Protein AF-A0A5N6BMU9-F1 (afdb_monomer)

Structure (mmCIF, N/CA/C/O backbone):
data_AF-A0A5N6BMU9-F1
#
_entry.id   AF-A0A5N6BMU9-F1
#
loop_
_atom_site.group_PDB
_atom_site.id
_atom_site.type_symbol
_atom_site.label_atom_id
_atom_site.label_alt_id
_atom_site.label_comp_id
_atom_site.label_asym_id
_atom_site.label_entity_id
_atom_site.label_seq_id
_atom_site.pdbx_PDB_ins_code
_atom_site.Cartn_x
_atom_site.Cartn_y
_atom_site.Cartn_z
_atom_site.occupancy
_atom_site.B_iso_or_equiv
_atom_site.auth_seq_id
_atom_site.auth_comp_id
_atom_site.auth_asym_id
_atom_site.auth_atom_id
_atom_site.pdbx_PDB_model_num
ATOM 1 N N . MET A 1 1 ? 10.628 -3.987 -2.756 1.00 42.34 1 MET A N 1
ATOM 2 C CA . MET A 1 1 ? 9.535 -4.821 -2.210 1.00 42.34 1 MET A CA 1
ATOM 3 C C . MET A 1 1 ? 8.693 -3.934 -1.320 1.00 42.34 1 MET A C 1
ATOM 5 O O . MET A 1 1 ? 9.201 -3.514 -0.287 1.00 42.34 1 MET A O 1
ATOM 9 N N . ILE A 1 2 ? 7.465 -3.621 -1.736 1.00 39.34 2 ILE A N 1
ATOM 10 C CA . ILE A 1 2 ? 6.552 -2.827 -0.918 1.00 39.34 2 ILE A CA 1
ATOM 11 C C . ILE A 1 2 ? 5.735 -3.762 -0.036 1.00 39.34 2 ILE A C 1
ATOM 13 O O . ILE A 1 2 ? 5.091 -4.674 -0.542 1.00 39.34 2 ILE A O 1
ATOM 17 N N . ARG A 1 3 ? 5.821 -3.602 1.288 1.00 51.09 3 ARG A N 1
ATOM 18 C CA . ARG A 1 3 ? 5.030 -4.399 2.236 1.00 51.09 3 ARG A CA 1
ATOM 19 C C . ARG A 1 3 ? 4.015 -3.507 2.923 1.00 51.09 3 ARG A C 1
ATOM 21 O O . ARG A 1 3 ? 4.388 -2.634 3.699 1.00 51.09 3 ARG A O 1
ATOM 28 N N . VAL A 1 4 ? 2.740 -3.785 2.667 1.00 48.88 4 VAL A N 1
ATOM 29 C CA . VAL A 1 4 ? 1.638 -3.213 3.432 1.00 48.88 4 VAL A CA 1
ATOM 30 C C . VAL A 1 4 ? 1.514 -3.948 4.763 1.00 48.88 4 VAL A C 1
ATOM 32 O O . VAL A 1 4 ? 1.038 -5.082 4.804 1.00 48.88 4 VAL A O 1
ATOM 35 N N . LEU A 1 5 ? 1.975 -3.329 5.854 1.00 50.69 5 LEU A N 1
ATOM 36 C CA . LEU A 1 5 ? 1.850 -3.905 7.194 1.00 50.69 5 LEU A CA 1
ATOM 37 C C . LEU A 1 5 ? 0.570 -3.388 7.862 1.00 50.69 5 LEU A C 1
ATOM 39 O O . LEU A 1 5 ? 0.489 -2.231 8.267 1.00 50.69 5 LEU A O 1
ATOM 43 N N . ALA A 1 6 ? -0.431 -4.256 7.995 1.00 46.44 6 ALA A N 1
ATOM 44 C CA . ALA A 1 6 ? -1.579 -4.002 8.857 1.00 46.44 6 ALA A CA 1
ATOM 45 C C . ALA A 1 6 ? -1.196 -4.323 10.309 1.00 46.44 6 ALA A C 1
ATOM 47 O O . ALA A 1 6 ? -0.771 -5.444 10.616 1.00 46.44 6 ALA A O 1
ATOM 48 N N . ALA A 1 7 ? -1.324 -3.353 11.212 1.00 42.97 7 ALA A N 1
ATOM 49 C CA . ALA A 1 7 ? -1.094 -3.586 12.632 1.00 42.97 7 ALA A CA 1
ATOM 50 C C . ALA A 1 7 ? -2.101 -4.632 13.171 1.00 42.97 7 ALA A C 1
ATOM 52 O O . ALA A 1 7 ? -3.305 -4.499 12.973 1.00 42.97 7 ALA A O 1
ATOM 53 N N . ASN A 1 8 ? -1.586 -5.659 13.862 1.00 45.56 8 ASN A N 1
ATOM 54 C CA . ASN A 1 8 ? -2.295 -6.684 14.659 1.00 45.56 8 ASN A CA 1
ATOM 55 C C . ASN A 1 8 ? -2.948 -7.922 13.994 1.00 45.56 8 ASN A C 1
ATOM 57 O O . ASN A 1 8 ? -3.726 -8.605 14.655 1.00 45.56 8 ASN A O 1
ATOM 61 N N . ALA A 1 9 ? -2.567 -8.343 12.779 1.00 50.09 9 ALA A N 1
ATOM 62 C CA . ALA A 1 9 ? -3.043 -9.630 12.224 1.00 50.09 9 ALA A CA 1
ATOM 63 C C . ALA A 1 9 ? -2.016 -10.361 11.330 1.00 50.09 9 ALA A C 1
ATOM 65 O O . ALA A 1 9 ? -2.276 -10.614 10.157 1.00 50.09 9 ALA A O 1
ATOM 66 N N . ARG A 1 10 ? -0.831 -10.719 11.856 1.00 55.84 10 ARG A N 1
ATOM 67 C CA . ARG A 1 10 ? 0.308 -11.192 11.027 1.00 55.84 10 ARG A CA 1
ATOM 68 C C . ARG A 1 10 ? 0.028 -12.415 10.141 1.00 55.84 10 ARG A C 1
ATOM 70 O O . ARG A 1 10 ? 0.537 -12.450 9.029 1.00 55.84 10 ARG A O 1
ATOM 77 N N . ARG A 1 11 ? -0.752 -13.403 10.596 1.00 59.88 11 ARG A N 1
ATOM 78 C CA . ARG A 1 11 ? -0.968 -14.645 9.824 1.00 59.88 11 ARG A CA 1
ATOM 79 C C . ARG A 1 11 ? -1.992 -14.464 8.699 1.00 59.88 11 ARG A C 1
ATOM 81 O O . ARG A 1 11 ? -1.694 -14.757 7.550 1.00 59.88 11 ARG A O 1
ATOM 88 N N . ALA A 1 12 ? -3.148 -13.880 9.011 1.00 58.16 12 ALA A N 1
ATOM 89 C CA . ALA A 1 12 ? -4.200 -13.632 8.023 1.00 58.16 12 ALA A CA 1
ATOM 90 C C . ALA A 1 12 ? -3.826 -12.524 7.017 1.00 58.16 12 ALA A C 1
ATOM 92 O O . ALA A 1 12 ? -4.199 -12.605 5.850 1.00 58.16 12 ALA A O 1
ATOM 93 N N . ALA A 1 13 ? -3.061 -11.511 7.445 1.00 58.84 13 ALA A N 1
ATOM 94 C CA . ALA A 1 13 ? -2.545 -10.487 6.538 1.00 58.84 13 ALA A CA 1
ATOM 95 C C . ALA A 1 13 ? -1.473 -11.045 5.589 1.00 58.84 13 ALA A C 1
ATOM 97 O O . ALA A 1 13 ? -1.423 -10.622 4.440 1.00 58.84 13 ALA A O 1
ATOM 98 N N . GLY A 1 14 ? -0.650 -12.005 6.037 1.00 64.12 14 GLY A N 1
ATOM 99 C CA . GLY A 1 14 ? 0.332 -12.685 5.186 1.00 64.12 14 GLY A CA 1
ATOM 100 C C . GLY A 1 14 ? -0.328 -13.479 4.058 1.00 64.12 14 GLY A C 1
ATOM 101 O O . GLY A 1 14 ? -0.009 -13.269 2.892 1.00 64.12 14 GLY A O 1
ATOM 102 N N . GLU A 1 15 ? -1.325 -14.301 4.393 1.00 62.31 15 GLU A N 1
ATOM 103 C CA . GLU A 1 15 ? -2.073 -15.107 3.415 1.00 62.31 15 GLU A CA 1
ATOM 104 C C . GLU A 1 15 ? -2.888 -14.242 2.433 1.00 62.31 15 GLU A C 1
ATOM 106 O O . GLU A 1 15 ? -2.966 -14.551 1.243 1.00 62.31 15 GLU A O 1
ATOM 111 N N . ALA A 1 16 ? -3.475 -13.131 2.895 1.00 64.38 16 ALA A N 1
ATOM 112 C CA . ALA A 1 16 ? -4.139 -12.176 2.008 1.00 64.38 16 ALA A CA 1
ATOM 113 C C . ALA A 1 16 ? -3.132 -11.434 1.113 1.00 64.38 16 ALA A C 1
ATOM 115 O O . ALA A 1 16 ? -3.411 -11.192 -0.058 1.00 64.38 16 ALA A O 1
ATOM 116 N N . ALA A 1 17 ? -1.954 -11.083 1.637 1.00 64.38 17 ALA A N 1
ATOM 117 C CA . ALA A 1 17 ? -0.943 -10.357 0.881 1.00 64.38 17 ALA A CA 1
ATOM 118 C C . ALA A 1 17 ? -0.314 -11.199 -0.238 1.00 64.38 17 ALA A C 1
ATOM 120 O O . ALA A 1 17 ? -0.143 -10.676 -1.337 1.00 64.38 17 ALA A O 1
ATOM 121 N N . GLU A 1 18 ? -0.011 -12.476 0.015 1.00 63.97 18 GLU A N 1
ATOM 122 C CA . GLU A 1 18 ? 0.587 -13.386 -0.977 1.00 63.97 18 GLU A CA 1
ATOM 123 C C . GLU A 1 18 ? -0.381 -13.798 -2.092 1.00 63.97 18 GLU A C 1
ATOM 125 O O . GLU A 1 18 ? 0.024 -13.933 -3.250 1.00 63.97 18 GLU A O 1
ATOM 130 N N . ASN A 1 19 ? -1.662 -13.985 -1.763 1.00 67.19 19 ASN A N 1
ATOM 131 C CA . ASN A 1 19 ? -2.675 -14.394 -2.741 1.00 67.19 19 ASN A CA 1
ATOM 132 C C . ASN A 1 19 ? -3.163 -13.241 -3.626 1.00 67.19 19 ASN A C 1
ATOM 134 O O . ASN A 1 19 ? -3.816 -13.481 -4.639 1.00 67.19 19 ASN A O 1
ATOM 138 N N . LEU A 1 20 ? -2.871 -11.998 -3.241 1.00 75.44 20 LEU A N 1
ATOM 139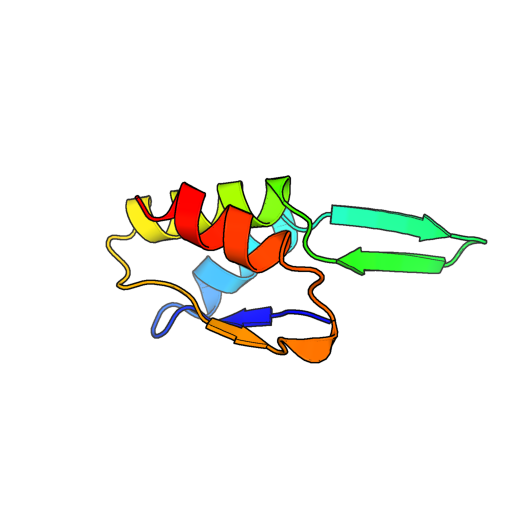 C CA . LEU A 1 20 ? -3.293 -10.804 -3.969 1.00 75.44 20 LEU A CA 1
ATOM 140 C C . LEU A 1 20 ? -2.140 -10.094 -4.683 1.00 75.44 20 LEU A C 1
ATOM 142 O O . LEU A 1 20 ? -2.424 -9.194 -5.460 1.00 75.44 20 LEU A O 1
ATOM 146 N N . ALA A 1 21 ? -0.878 -10.463 -4.442 1.00 80.50 21 ALA A N 1
ATOM 147 C CA . ALA A 1 21 ? 0.270 -9.840 -5.099 1.00 80.50 21 ALA A CA 1
ATOM 148 C C . ALA A 1 21 ? 0.299 -10.126 -6.610 1.00 80.50 21 ALA A C 1
ATOM 150 O O . ALA A 1 21 ? 0.014 -11.242 -7.057 1.00 80.50 21 ALA A O 1
ATOM 151 N N . ALA A 1 22 ? 0.696 -9.120 -7.388 1.00 82.38 22 ALA A N 1
ATOM 152 C CA . ALA A 1 22 ? 0.962 -9.269 -8.808 1.00 82.38 22 ALA A CA 1
ATOM 153 C C . ALA A 1 22 ? 2.269 -10.047 -9.024 1.00 82.38 22 ALA A C 1
ATOM 155 O O . ALA A 1 22 ? 3.243 -9.903 -8.277 1.00 82.38 22 ALA A O 1
ATOM 156 N N . ARG A 1 23 ? 2.288 -10.883 -10.066 1.00 87.00 23 ARG A N 1
ATOM 157 C CA . ARG A 1 23 ? 3.433 -11.722 -10.437 1.00 87.00 23 ARG A CA 1
ATOM 158 C C . ARG A 1 23 ? 3.788 -11.495 -11.896 1.00 87.00 23 ARG A C 1
ATOM 160 O O . ARG A 1 23 ? 2.929 -11.603 -12.766 1.00 87.00 23 ARG A O 1
ATOM 167 N N . GLN A 1 24 ? 5.060 -11.232 -12.162 1.00 85.94 24 GLN A N 1
ATOM 168 C CA . GLN A 1 24 ? 5.581 -11.038 -13.510 1.00 85.94 24 GLN A CA 1
ATOM 169 C C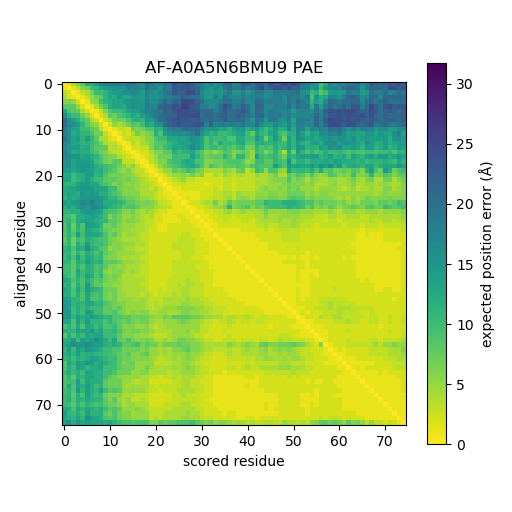 . GLN A 1 24 ? 6.823 -11.900 -13.718 1.00 85.94 24 GLN A C 1
ATOM 171 O O . GLN A 1 24 ? 7.677 -11.979 -12.840 1.00 85.94 24 GLN A O 1
ATOM 176 N N . VAL A 1 25 ? 6.944 -12.532 -14.885 1.00 92.38 25 VAL A N 1
ATOM 177 C CA . VAL A 1 25 ? 8.172 -13.228 -15.286 1.00 92.38 25 VAL A CA 1
ATOM 178 C C . VAL A 1 25 ? 8.914 -12.356 -16.292 1.00 92.38 25 VAL A C 1
ATOM 180 O O . VAL A 1 25 ? 8.395 -12.085 -17.373 1.00 92.38 25 VAL A O 1
ATOM 183 N N . ILE A 1 26 ? 10.125 -11.919 -15.943 1.00 90.81 26 ILE A N 1
ATOM 184 C CA . ILE A 1 26 ? 11.004 -11.135 -16.821 1.00 90.81 26 ILE A CA 1
ATOM 185 C C . ILE A 1 26 ? 12.300 -11.912 -17.025 1.00 90.81 26 ILE A C 1
ATOM 187 O O . ILE A 1 26 ? 13.015 -12.188 -16.065 1.00 90.81 26 ILE A O 1
ATOM 191 N N . ALA A 1 27 ? 12.595 -12.279 -18.277 1.00 93.88 27 ALA A N 1
ATOM 192 C CA . ALA A 1 27 ? 13.811 -13.009 -18.661 1.00 93.88 27 ALA A CA 1
ATOM 193 C C . ALA A 1 27 ? 14.101 -14.246 -17.777 1.00 9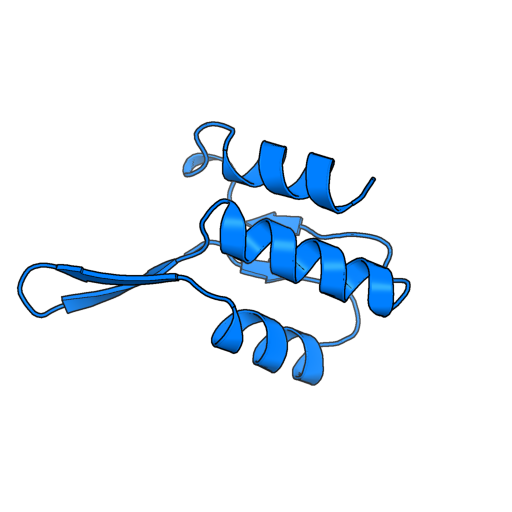3.88 27 ALA A C 1
ATOM 195 O O . ALA A 1 27 ? 15.236 -14.495 -17.384 1.00 93.88 27 ALA A O 1
ATOM 196 N N . GLY A 1 28 ? 13.056 -15.004 -17.424 1.00 94.12 28 GLY A N 1
ATOM 197 C CA . GLY A 1 28 ? 13.166 -16.196 -16.574 1.00 94.12 28 GLY A CA 1
ATOM 198 C C . GLY A 1 28 ? 13.209 -15.926 -15.064 1.00 94.12 28 GLY A C 1
ATOM 199 O O . GLY A 1 28 ? 13.208 -16.876 -14.289 1.00 94.12 28 GLY A O 1
ATOM 200 N N . THR A 1 29 ? 13.189 -14.663 -14.630 1.00 94.94 29 THR A N 1
ATOM 201 C CA . THR A 1 29 ? 13.098 -14.280 -13.212 1.00 94.94 29 THR A CA 1
ATOM 202 C C . THR A 1 29 ? 11.650 -13.994 -12.825 1.00 94.94 29 THR A C 1
ATOM 204 O O . THR A 1 29 ? 10.986 -13.192 -13.481 1.00 94.94 29 THR A O 1
ATOM 207 N N . LEU A 1 30 ? 11.167 -14.614 -11.744 1.00 92.31 30 LEU A N 1
ATOM 208 C CA . LEU A 1 30 ? 9.878 -14.280 -11.136 1.00 92.31 30 LEU A CA 1
ATOM 209 C C . LEU A 1 30 ? 10.021 -13.039 -10.245 1.00 92.31 30 LEU A C 1
ATOM 211 O O . LEU A 1 30 ? 10.827 -13.022 -9.316 1.00 92.31 30 LEU A O 1
ATOM 215 N N . LEU A 1 31 ? 9.207 -12.022 -10.512 1.00 89.44 31 LEU A N 1
ATOM 216 C CA . LEU A 1 31 ? 9.100 -10.795 -9.735 1.00 89.44 31 LEU A CA 1
ATOM 217 C C . LEU A 1 31 ? 7.702 -10.696 -9.130 1.00 89.44 31 LEU A C 1
ATOM 219 O O . LEU A 1 31 ? 6.704 -10.649 -9.852 1.00 89.44 31 LEU A O 1
ATOM 223 N N . GLU A 1 32 ? 7.637 -10.617 -7.805 1.00 88.38 32 GLU A N 1
ATOM 224 C CA . GLU A 1 32 ? 6.399 -10.349 -7.073 1.00 88.38 32 GLU A CA 1
ATOM 225 C C . GLU A 1 32 ? 6.368 -8.891 -6.613 1.00 88.38 32 GLU A C 1
ATOM 227 O O . GLU A 1 32 ? 7.338 -8.381 -6.040 1.00 88.38 32 GLU A O 1
ATOM 232 N N . HIS A 1 33 ? 5.257 -8.209 -6.870 1.00 87.31 33 HIS A N 1
ATOM 233 C CA . HIS A 1 33 ? 5.065 -6.814 -6.492 1.00 87.31 33 HIS A CA 1
ATOM 234 C C . HIS A 1 33 ? 3.589 -6.499 -6.247 1.00 87.31 33 HIS A C 1
ATOM 236 O O . HIS A 1 33 ? 2.700 -7.286 -6.563 1.00 87.31 33 HIS A O 1
ATOM 242 N N . ASP A 1 34 ? 3.338 -5.340 -5.648 1.00 91.62 34 ASP A N 1
ATOM 243 C CA . ASP A 1 34 ? 1.998 -4.776 -5.580 1.00 91.62 34 ASP A CA 1
ATOM 244 C C . ASP A 1 34 ? 1.761 -3.839 -6.764 1.00 91.62 34 ASP A C 1
ATOM 246 O O . ASP A 1 34 ? 2.651 -3.081 -7.148 1.00 91.62 34 ASP A O 1
ATOM 250 N N . ASP A 1 35 ? 0.552 -3.889 -7.312 1.00 92.56 35 ASP A N 1
ATOM 251 C CA . ASP A 1 35 ? 0.034 -2.958 -8.305 1.00 92.56 35 ASP A CA 1
ATOM 252 C C . ASP A 1 35 ? -1.262 -2.304 -7.785 1.00 92.56 35 ASP A C 1
ATOM 254 O O . ASP A 1 35 ? -1.716 -2.554 -6.664 1.00 92.56 35 ASP A O 1
ATOM 258 N N . ALA A 1 36 ? -1.877 -1.428 -8.582 1.00 94.1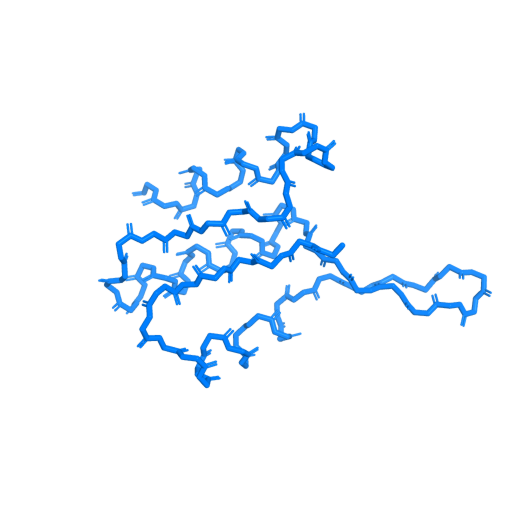9 36 ALA A N 1
ATOM 259 C CA . ALA A 1 36 ? -3.107 -0.752 -8.167 1.00 94.19 36 ALA A CA 1
ATOM 260 C C . ALA A 1 36 ? -4.253 -1.738 -7.857 1.00 94.19 36 ALA A C 1
ATOM 262 O O . ALA A 1 36 ? -5.057 -1.496 -6.952 1.00 94.19 36 ALA A O 1
ATOM 263 N N . TRP A 1 37 ? -4.327 -2.860 -8.579 1.00 93.44 37 TRP A N 1
ATOM 264 C CA . TRP A 1 37 ? -5.363 -3.866 -8.373 1.00 93.44 37 TRP A CA 1
ATOM 265 C C . TRP A 1 37 ? -5.151 -4.616 -7.054 1.00 93.44 37 TRP A C 1
ATOM 267 O O . TRP A 1 37 ? -6.087 -4.732 -6.255 1.00 93.44 37 TRP A O 1
ATOM 277 N N . SER A 1 38 ? -3.927 -5.077 -6.784 1.00 93.38 38 SER A N 1
ATOM 278 C CA . SER A 1 38 ? -3.598 -5.800 -5.555 1.00 93.38 38 SER A CA 1
ATOM 279 C C . SER A 1 38 ? -3.803 -4.926 -4.321 1.00 93.38 38 SER A C 1
ATOM 281 O O . SER A 1 38 ? -4.377 -5.387 -3.329 1.00 93.38 38 SER A O 1
ATOM 283 N N . ILE A 1 39 ? -3.425 -3.645 -4.388 1.00 94.44 39 ILE A N 1
ATOM 284 C CA . ILE A 1 39 ? -3.661 -2.676 -3.314 1.00 94.44 39 ILE A CA 1
ATOM 285 C C . ILE A 1 39 ? -5.158 -2.478 -3.071 1.00 94.44 39 ILE A C 1
ATOM 287 O O . ILE A 1 39 ? -5.590 -2.541 -1.919 1.00 94.44 39 ILE A O 1
ATOM 291 N N . GLY A 1 40 ? -5.971 -2.332 -4.122 1.00 93.81 40 GLY A N 1
ATOM 292 C CA . GLY A 1 40 ? -7.426 -2.233 -3.981 1.00 93.81 40 GLY A CA 1
ATOM 293 C C . GLY A 1 40 ? -8.036 -3.460 -3.291 1.00 93.81 40 GLY A C 1
ATOM 294 O O . GLY A 1 40 ? -8.862 -3.336 -2.383 1.00 93.81 40 GLY A O 1
ATOM 295 N N . ARG A 1 41 ? -7.575 -4.667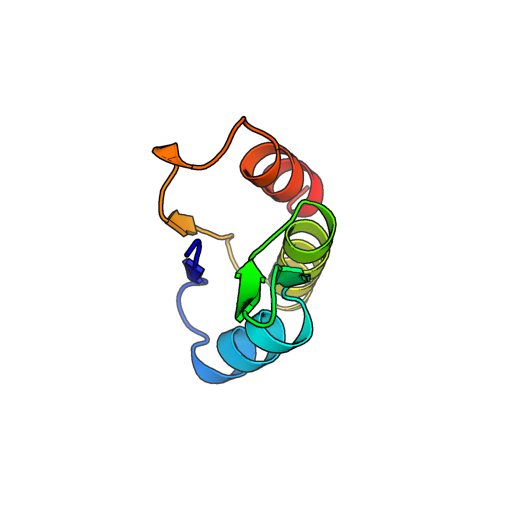 -3.646 1.00 93.25 41 ARG A N 1
ATOM 296 C CA . ARG A 1 41 ? -8.007 -5.921 -3.005 1.00 93.25 41 ARG A CA 1
ATOM 297 C C . ARG A 1 41 ? -7.592 -5.993 -1.534 1.00 93.25 41 ARG A C 1
ATOM 299 O O . ARG A 1 41 ? -8.388 -6.415 -0.694 1.00 93.25 41 ARG A O 1
ATOM 306 N N . LYS A 1 42 ? -6.370 -5.564 -1.210 1.00 92.06 42 LYS A N 1
ATOM 307 C CA . LYS A 1 42 ? -5.880 -5.491 0.174 1.00 92.06 42 LYS A CA 1
ATOM 308 C C . LYS A 1 42 ? -6.684 -4.474 0.983 1.00 92.06 42 LYS A C 1
ATOM 310 O O . LYS A 1 42 ? -7.103 -4.801 2.088 1.00 92.06 42 LYS A O 1
ATOM 315 N N . ALA A 1 43 ? -6.983 -3.301 0.428 1.00 93.56 43 ALA A N 1
ATOM 316 C CA . ALA A 1 43 ? -7.810 -2.286 1.080 1.00 93.56 43 ALA A CA 1
ATOM 317 C C . ALA A 1 43 ? -9.228 -2.802 1.386 1.00 93.56 43 ALA A C 1
ATOM 319 O O . ALA A 1 43 ? -9.707 -2.664 2.513 1.00 93.56 43 ALA A O 1
ATOM 320 N N . ALA A 1 44 ? -9.861 -3.501 0.437 1.00 92.44 44 ALA A N 1
ATOM 321 C CA . ALA A 1 44 ? -11.152 -4.154 0.662 1.00 92.44 44 ALA A CA 1
ATOM 322 C C . ALA A 1 44 ? -11.091 -5.192 1.798 1.00 92.44 44 ALA A C 1
ATOM 324 O O . ALA A 1 44 ? -11.989 -5.259 2.642 1.00 92.44 44 ALA A O 1
ATOM 325 N N . TRP A 1 45 ? -10.011 -5.975 1.868 1.00 91.25 45 TRP A N 1
ATOM 326 C CA . TRP A 1 45 ? -9.803 -6.919 2.964 1.00 91.25 45 TRP A CA 1
ATOM 327 C C . TRP A 1 45 ? -9.633 -6.206 4.312 1.00 91.25 45 TRP A C 1
ATOM 329 O O . TRP A 1 45 ? -10.293 -6.596 5.275 1.00 91.25 45 TRP A O 1
ATOM 339 N N . LEU A 1 46 ? -8.831 -5.137 4.387 1.00 91.12 46 LEU A N 1
ATOM 340 C CA . LEU A 1 46 ? -8.654 -4.344 5.613 1.00 91.12 46 LEU A CA 1
ATOM 341 C C . LEU A 1 46 ? -9.996 -3.830 6.146 1.00 91.12 46 LEU A C 1
ATOM 343 O O . LEU A 1 46 ? -10.291 -3.994 7.331 1.00 91.12 46 LEU A O 1
ATOM 347 N N . ARG A 1 47 ? -10.840 -3.301 5.253 1.00 90.81 47 ARG A N 1
ATOM 348 C CA . ARG A 1 47 ? -12.201 -2.854 5.580 1.00 90.81 47 ARG A CA 1
ATOM 349 C C . ARG A 1 47 ? -13.070 -3.990 6.098 1.00 90.81 47 ARG A C 1
ATOM 351 O O . ARG A 1 47 ? -13.717 -3.834 7.128 1.00 90.81 47 ARG A O 1
ATOM 358 N N . SER A 1 48 ? -13.029 -5.157 5.450 1.00 90.94 48 SER A N 1
ATOM 359 C CA . SER A 1 48 ? -13.779 -6.341 5.903 1.00 90.94 48 SER A CA 1
ATOM 360 C C . SER A 1 48 ? -13.383 -6.814 7.309 1.00 90.94 48 SER A C 1
ATOM 362 O O . SER A 1 48 ? -14.151 -7.505 7.974 1.00 90.94 48 SER A O 1
ATOM 364 N N . LYS A 1 49 ? -12.178 -6.453 7.762 1.00 89.56 49 LYS A N 1
ATOM 365 C CA . LYS A 1 49 ? -11.648 -6.777 9.088 1.00 89.56 49 LYS A CA 1
ATOM 366 C C . LYS A 1 49 ? -11.806 -5.644 10.104 1.00 89.56 49 LYS A C 1
ATOM 368 O O . LYS A 1 49 ? -11.413 -5.835 11.249 1.00 89.56 49 LYS A O 1
ATOM 373 N N . GLY A 1 50 ? -12.354 -4.492 9.710 1.00 91.06 50 GLY A N 1
ATOM 374 C CA . GLY A 1 50 ? -12.472 -3.320 10.582 1.00 91.06 50 GLY A CA 1
ATOM 375 C C . GLY A 1 50 ? -11.118 -2.771 11.043 1.00 91.06 50 GLY A C 1
ATOM 376 O O . GLY A 1 50 ? -11.011 -2.251 12.151 1.00 91.06 50 GLY A O 1
ATOM 377 N N . LEU A 1 51 ? -10.066 -2.935 10.234 1.00 89.75 51 LEU A N 1
ATOM 378 C CA . LEU A 1 51 ? -8.728 -2.439 10.559 1.00 89.75 51 LEU A CA 1
ATOM 379 C C . LEU A 1 51 ? -8.610 -0.949 10.214 1.00 89.75 51 LEU A C 1
ATOM 381 O O . LEU A 1 51 ? -9.205 -0.483 9.247 1.00 89.75 51 LEU A O 1
ATOM 385 N N . LEU A 1 52 ? -7.807 -0.215 10.990 1.00 90.38 52 LEU A N 1
ATOM 386 C CA . LEU A 1 52 ? -7.679 1.247 10.886 1.00 90.38 52 LEU A CA 1
ATOM 387 C C . LEU A 1 52 ? -7.103 1.724 9.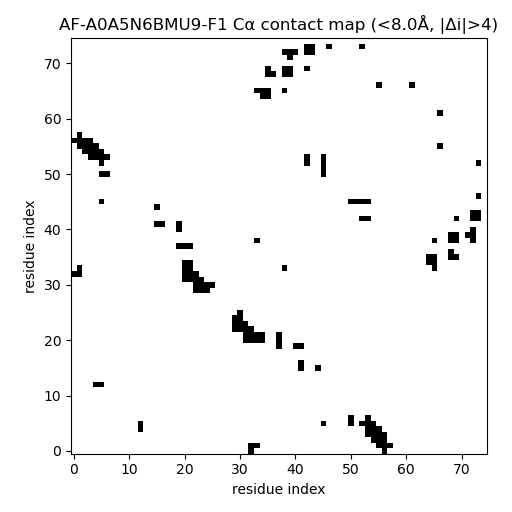542 1.00 90.38 52 LEU A C 1
ATOM 389 O O . LEU A 1 52 ? -7.372 2.841 9.116 1.00 90.38 52 LEU A O 1
ATOM 393 N N . GLY A 1 53 ? -6.287 0.898 8.891 1.00 89.31 53 GLY A N 1
ATOM 394 C CA . GLY A 1 53 ? -5.646 1.251 7.633 1.00 89.31 53 GLY A CA 1
ATOM 395 C C . GLY A 1 53 ? -4.413 0.407 7.353 1.00 89.31 53 GLY A C 1
ATOM 396 O O . GLY A 1 53 ? -4.287 -0.729 7.818 1.00 89.31 53 GLY A O 1
ATOM 397 N N . ALA A 1 54 ? -3.508 0.983 6.571 1.00 90.88 54 ALA A N 1
ATOM 398 C CA . ALA A 1 54 ? -2.327 0.323 6.041 1.00 90.88 54 ALA A CA 1
ATOM 399 C C . ALA A 1 54 ? -1.143 1.294 5.963 1.00 90.88 54 ALA A C 1
ATOM 401 O O . ALA A 1 54 ? -1.326 2.507 5.913 1.00 90.88 54 ALA A O 1
ATOM 402 N N . MET A 1 55 ? 0.069 0.746 5.932 1.00 90.44 55 MET A N 1
ATOM 403 C CA . MET A 1 55 ? 1.316 1.501 5.807 1.00 90.44 55 MET A CA 1
ATOM 404 C C . MET A 1 55 ? 2.086 1.021 4.580 1.00 90.44 55 MET A C 1
ATOM 406 O O . MET A 1 55 ? 2.257 -0.180 4.421 1.00 90.44 55 MET A O 1
ATOM 410 N N . ILE A 1 56 ? 2.541 1.939 3.725 1.00 87.06 56 ILE A N 1
ATOM 411 C CA . ILE A 1 56 ? 3.383 1.633 2.561 1.00 87.06 56 ILE A CA 1
ATOM 412 C C . ILE A 1 56 ? 4.858 1.788 2.951 1.00 87.06 56 ILE A C 1
ATOM 414 O O . ILE A 1 56 ? 5.269 2.840 3.439 1.00 87.06 56 ILE A O 1
ATOM 418 N N . TRP A 1 57 ? 5.660 0.751 2.704 1.00 86.75 57 TRP A N 1
ATOM 419 C CA . TRP A 1 57 ? 7.118 0.781 2.847 1.00 86.75 57 TRP A CA 1
ATOM 420 C C . TRP A 1 57 ? 7.780 0.459 1.505 1.00 86.75 57 TRP A C 1
ATOM 422 O O . TRP A 1 57 ? 7.695 -0.681 1.087 1.00 86.75 57 TRP A O 1
ATOM 432 N N . GLU A 1 58 ? 8.453 1.350 0.791 1.00 87.06 58 GLU A N 1
ATOM 433 C CA . GLU A 1 58 ? 8.660 2.776 1.047 1.00 87.06 58 GLU A CA 1
ATOM 434 C C . GLU A 1 58 ? 8.091 3.632 -0.089 1.00 87.06 58 GLU A C 1
ATOM 436 O O . GLU A 1 58 ? 7.774 3.128 -1.166 1.00 87.06 58 GLU A O 1
ATOM 441 N N . MET A 1 59 ? 7.960 4.935 0.165 1.00 89.88 59 MET A N 1
ATOM 442 C CA . MET A 1 59 ? 7.313 5.875 -0.755 1.00 89.88 59 MET A CA 1
ATOM 443 C C . MET A 1 59 ? 8.144 6.166 -2.013 1.00 89.88 59 MET A C 1
ATOM 445 O O . MET A 1 59 ? 7.583 6.497 -3.048 1.00 89.88 59 MET A O 1
ATOM 449 N N . SER A 1 60 ? 9.474 6.042 -1.940 1.00 93.19 60 SER A N 1
ATOM 450 C CA . SER A 1 60 ? 10.400 6.407 -3.029 1.00 93.19 60 SER A CA 1
ATOM 451 C C . SER A 1 60 ? 10.160 5.619 -4.327 1.00 93.19 60 SER A C 1
ATOM 453 O O . SER A 1 60 ? 10.483 6.102 -5.409 1.00 93.19 60 SER A O 1
ATOM 455 N N . GLY A 1 61 ? 9.601 4.410 -4.216 1.00 89.31 61 GLY A N 1
ATOM 456 C CA . GLY A 1 61 ? 9.284 3.536 -5.343 1.00 89.31 61 GLY A CA 1
ATOM 457 C C . GLY A 1 61 ? 7.875 3.717 -5.905 1.00 89.31 61 GLY A C 1
ATOM 458 O O . GLY A 1 61 ? 7.537 3.041 -6.873 1.00 89.31 61 GLY A O 1
ATOM 459 N N . ASP A 1 62 ? 7.047 4.580 -5.309 1.00 93.44 62 ASP A N 1
ATOM 460 C CA . ASP A 1 62 ? 5.697 4.860 -5.790 1.00 93.44 62 ASP A CA 1
ATOM 461 C C . ASP A 1 62 ? 5.671 6.145 -6.626 1.00 93.44 62 ASP A C 1
ATOM 463 O O . ASP A 1 62 ? 6.154 7.197 -6.215 1.00 93.44 62 ASP A O 1
ATOM 467 N N . THR A 1 63 ? 5.039 6.081 -7.796 1.00 95.06 63 THR A N 1
ATOM 468 C CA . THR A 1 63 ? 4.767 7.254 -8.643 1.00 95.06 63 THR A CA 1
ATOM 469 C C . THR A 1 63 ? 3.466 7.968 -8.250 1.00 95.06 63 THR A C 1
ATOM 471 O O . THR A 1 63 ? 2.990 8.829 -8.986 1.00 95.06 63 THR A O 1
ATOM 474 N N . GLY A 1 64 ? 2.853 7.570 -7.130 1.00 95.12 64 GLY A N 1
ATOM 475 C CA . GLY A 1 64 ? 1.529 7.986 -6.657 1.00 95.12 64 GLY A CA 1
ATOM 476 C C . GLY A 1 64 ? 0.411 6.996 -7.003 1.00 95.12 64 GLY A C 1
ATOM 477 O O . GLY A 1 64 ? -0.726 7.162 -6.561 1.00 95.12 64 GLY A O 1
ATOM 478 N N . THR A 1 65 ? 0.721 5.949 -7.768 1.00 96.00 65 THR A N 1
ATOM 479 C CA . THR A 1 65 ? -0.239 4.929 -8.202 1.00 96.00 65 THR A CA 1
ATOM 480 C C . THR A 1 65 ? -0.686 4.059 -7.032 1.00 96.00 65 THR A C 1
ATOM 482 O O . THR A 1 65 ? -1.880 3.802 -6.872 1.00 96.00 65 THR A O 1
ATOM 485 N N . LEU A 1 66 ? 0.254 3.612 -6.195 1.00 95.06 66 LEU A N 1
ATOM 486 C CA . LEU A 1 66 ? -0.049 2.699 -5.094 1.00 95.06 66 LEU A CA 1
ATOM 487 C C . LEU A 1 66 ? -0.721 3.437 -3.937 1.00 95.06 66 LEU A C 1
ATOM 489 O O . LEU A 1 66 ? -1.723 2.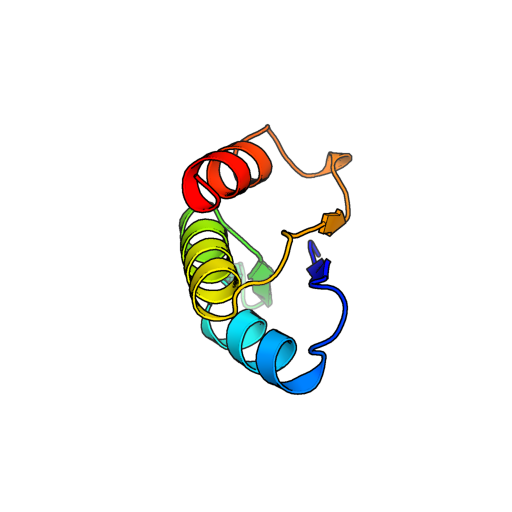952 -3.411 1.00 95.06 66 LEU A O 1
ATOM 493 N N . MET A 1 67 ? -0.243 4.633 -3.580 1.00 95.00 67 MET A N 1
ATOM 494 C CA . MET A 1 67 ? -0.923 5.468 -2.588 1.00 95.00 67 MET A CA 1
ATOM 495 C C . MET A 1 67 ? -2.309 5.912 -3.052 1.00 95.00 67 MET A C 1
ATOM 497 O O . MET A 1 67 ? -3.244 5.878 -2.253 1.00 95.00 67 MET A O 1
ATOM 501 N N . GLY A 1 68 ? -2.472 6.278 -4.326 1.00 96.62 68 GLY A N 1
ATOM 502 C CA . GLY A 1 68 ? -3.782 6.621 -4.879 1.00 96.62 68 GLY A CA 1
ATOM 503 C C . GLY A 1 68 ? -4.765 5.451 -4.805 1.00 96.62 68 GLY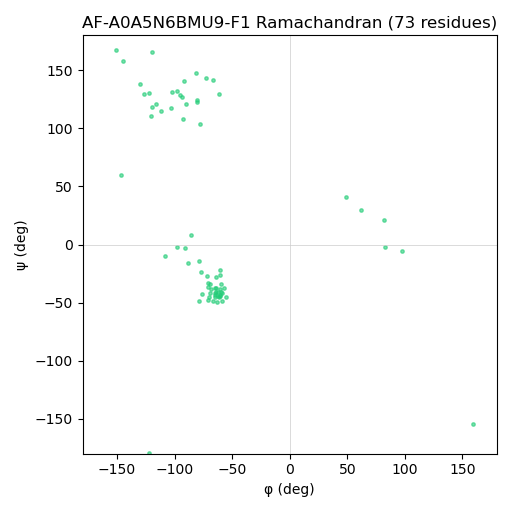 A C 1
ATOM 504 O O . GLY A 1 68 ? -5.905 5.625 -4.377 1.00 96.62 68 GLY A O 1
ATOM 505 N N . ALA A 1 69 ? -4.314 4.240 -5.144 1.00 96.31 69 ALA A N 1
ATOM 506 C CA . ALA A 1 69 ? -5.125 3.031 -5.019 1.00 96.31 69 ALA A CA 1
ATOM 507 C C . ALA A 1 69 ? -5.488 2.715 -3.557 1.00 96.31 69 ALA A C 1
ATOM 509 O O . ALA A 1 69 ? -6.609 2.281 -3.282 1.00 96.31 69 ALA A O 1
ATOM 510 N N . LEU A 1 70 ? -4.566 2.946 -2.616 1.00 95.12 70 LEU A N 1
ATOM 511 C CA . LEU A 1 70 ? -4.819 2.726 -1.194 1.00 95.12 70 LEU A CA 1
ATOM 512 C C . LEU A 1 70 ? -5.860 3.710 -0.646 1.00 95.12 70 LEU A C 1
ATOM 514 O O . LEU A 1 70 ? -6.807 3.276 0.008 1.00 95.12 70 LEU A O 1
ATOM 518 N N . ASP A 1 71 ? -5.712 5.008 -0.931 1.00 96.00 71 ASP A N 1
ATOM 519 C CA . ASP A 1 71 ? -6.682 6.036 -0.526 1.00 96.00 71 ASP A CA 1
ATOM 520 C C . ASP A 1 71 ? -8.070 5.741 -1.106 1.00 96.00 71 ASP A C 1
ATOM 522 O O . ASP A 1 71 ? -9.055 5.692 -0.368 1.00 96.00 71 ASP A O 1
ATOM 526 N N . ALA A 1 72 ? -8.147 5.449 -2.407 1.00 96.88 72 ALA A N 1
ATOM 527 C CA . ALA A 1 72 ? -9.407 5.112 -3.062 1.00 96.88 72 ALA A CA 1
ATOM 528 C C . ALA A 1 72 ? -10.068 3.859 -2.461 1.00 96.88 72 ALA A C 1
ATOM 530 O O . ALA A 1 72 ? -11.289 3.815 -2.330 1.00 96.88 72 ALA A O 1
ATOM 531 N N . GLY A 1 73 ? -9.282 2.846 -2.086 1.00 94.19 73 GLY A N 1
ATOM 532 C CA . GLY A 1 73 ? -9.799 1.587 -1.549 1.00 94.19 73 GLY A CA 1
ATOM 533 C C . GLY A 1 73 ? -10.254 1.642 -0.085 1.00 94.19 73 GLY A C 1
ATOM 534 O O . GLY A 1 73 ? -11.066 0.806 0.323 1.00 94.19 73 GLY A O 1
ATOM 535 N N . LEU A 1 74 ? -9.735 2.586 0.710 1.00 93.12 74 LEU A N 1
ATOM 536 C CA . LEU A 1 74 ? -10.073 2.737 2.132 1.00 93.12 74 LEU A CA 1
ATOM 537 C C . LEU A 1 74 ? -11.299 3.630 2.391 1.00 93.12 74 LEU A C 1
ATOM 539 O O . LEU A 1 74 ? -11.858 3.552 3.486 1.00 93.12 74 LEU A O 1
ATOM 543 N N . ARG A 1 75 ? -11.735 4.424 1.406 1.00 89.50 75 ARG A N 1
ATOM 544 C CA . ARG A 1 75 ? -13.005 5.174 1.436 1.00 89.50 75 ARG A CA 1
ATOM 545 C C . ARG A 1 75 ? -14.208 4.237 1.276 1.00 89.50 75 ARG A C 1
ATOM 547 O O . ARG A 1 75 ? -15.187 4.364 2.040 1.00 89.50 75 ARG A O 1
#

Nearest PDB structures (foldseek):
  3b9d-assembly1_A  TM=9.186E-01  e=5.825E-02  Vibrio harveyi
  1k9t-assembly1_A  TM=9.751E-01  e=8.993E-02  Serratia marcescens
  4q6t-assembly1_A  TM=6.765E-01  e=2.944E-02  Pseudomonas protegens Pf-5
  1ffq-assembly1_A  TM=6.886E-01  e=5.475E-02  Serratia marcescens
  4by6-assembly1_D  TM=5.144E-01  e=6.913E+00  Saccharomyces cerevisiae CEN.PK113-7D

Organism: NCBI:txid1712871

Sequence (75 aa):
MIRVLAANARRAAGEAAENLAARQVIAGTLLEHDDAWSIGRKAAWLRSKGLLGAMIWEMSGDTGTLMGALDAGLR

Solvent-accessible surface area (backbone atoms only — not comparable to full-atom values): 4531 Å² total; per-residue (Å²): 124,69,53,73,57,53,89,91,44,74,67,67,51,47,58,55,49,67,77,40,44,42,77,46,74,57,98,88,40,82,44,75,42,73,45,49,66,28,35,30,53,49,26,48,50,39,55,77,68,72,50,97,62,76,40,80,40,63,67,89,83,48,92,53,5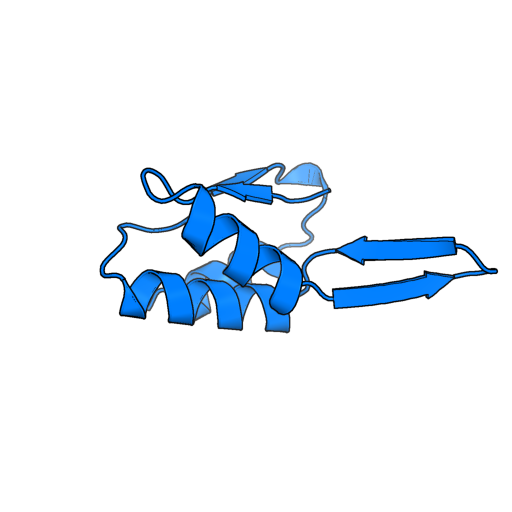5,51,63,48,24,37,56,67,34,67,110

pLDDT: mean 82.03, std 16.93, range [39.34, 96.88]

Radius of gyration: 12.3 Å; Cα contacts (8 Å, |Δi|>4): 85; chains: 1; bounding box: 28×24×33 Å

InterPro domains:
  IPR001223 Glycoside hydrolase family 18, catalytic domain [PS51910] (1-75)
  IPR017853 Glycoside hydrolase superfamily [SSF51445] (34-64)
  IPR029070 Chitinase insertion domain superfamily [G3DSA:3.10.50.10] (27-46)

Mean predicted aligned error: 6.83 Å

Secondary structure (DSSP, 8-state):
------TT-HHHHHHHHHHH-EEEEETTEEEEE--HHHHHHHHHHHHHTT------S-GGG-SSHHHHHHHHHH-

Foldseek 3Di:
DKDWDFPDDVPVLVVLLVVLWDWDADPNDIDTHHFLRSLLSSLLVCVVVVTPAIDIPDPVPDPCGNVVSRVVNVD